Protein AF-A0A2V7FTS4-F1 (afdb_monomer_lite)

Radius of gyration: 14.46 Å; chains: 1; bounding box: 34×17×44 Å

Sequence (63 aa):
MSLDVRLPIGGFFTLLGLLLTGYGWATLGTPGTAPAGVPIDLVWGAALLVFGVAMLALARRAR

Secondary structure (DSSP, 8-state):
----THHHHHHHHHHHHHHHHHHHHHTTT-TTS-TTSS-HHHHHHHHHHHHHHHHHHHHHHH-

Foldseek 3Di:
DPDPPLVVQLVVLLVQLVVLLVVLVVCPPPPPCCPPVDSVSNVVSPVSNVVSVVSVVVVVVVD

pLDDT: mean 91.1, std 8.88, range [52.72, 98.44]

Structure (mmCIF, N/CA/C/O backbone):
data_AF-A0A2V7FTS4-F1
#
_entry.id   AF-A0A2V7FTS4-F1
#
loop_
_atom_site.group_PDB
_atom_site.id
_atom_site.type_symbol
_atom_site.label_atom_id
_atom_site.label_alt_id
_atom_site.label_comp_id
_atom_site.label_asym_id
_atom_site.label_entity_id
_atom_site.label_seq_id
_atom_site.pdbx_PDB_ins_code
_atom_site.Cartn_x
_atom_site.Cartn_y
_atom_site.Cartn_z
_atom_site.occupancy
_atom_site.B_iso_or_equiv
_atom_site.auth_seq_id
_atom_site.auth_comp_id
_atom_site.auth_asym_id
_atom_site.auth_atom_id
_atom_site.pdbx_PDB_model_num
ATOM 1 N N . MET A 1 1 ? -8.723 0.288 27.819 1.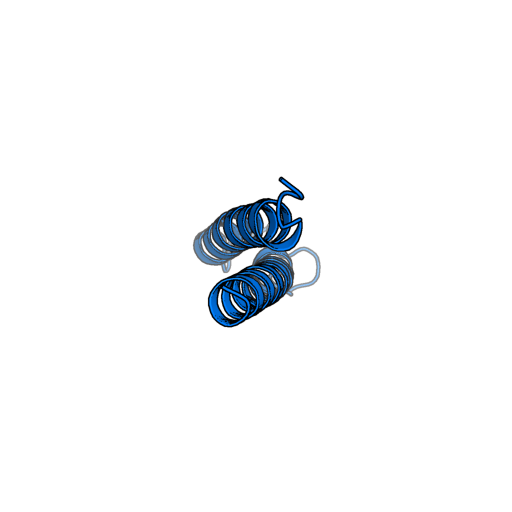00 52.72 1 MET A N 1
ATOM 2 C CA . MET A 1 1 ? -8.992 0.776 26.449 1.00 52.72 1 MET A CA 1
ATOM 3 C C . MET A 1 1 ? -8.287 -0.170 25.489 1.00 52.72 1 MET A C 1
ATOM 5 O O . MET A 1 1 ? -7.075 -0.081 25.358 1.00 52.72 1 MET A O 1
ATOM 9 N N . SER A 1 2 ? -8.993 -1.145 24.913 1.00 73.50 2 SER A N 1
ATOM 10 C CA . SER A 1 2 ? -8.417 -2.015 23.881 1.00 73.50 2 SER A CA 1
ATOM 11 C C . SER A 1 2 ? -8.209 -1.175 22.624 1.00 73.50 2 SER A C 1
ATOM 13 O O . SER A 1 2 ? -9.181 -0.738 22.009 1.00 73.50 2 SER A O 1
ATOM 15 N N . LEU A 1 3 ? -6.957 -0.870 22.293 1.00 76.12 3 LEU A N 1
ATOM 16 C CA . LEU A 1 3 ? -6.625 -0.156 21.067 1.00 76.12 3 LEU A CA 1
ATOM 17 C C . LEU A 1 3 ? -7.042 -1.045 19.891 1.00 76.12 3 LEU A C 1
ATOM 19 O O . LEU A 1 3 ? -6.614 -2.197 19.817 1.00 76.12 3 LEU A O 1
ATOM 23 N N . ASP A 1 4 ? -7.915 -0.543 19.015 1.00 87.12 4 ASP A N 1
ATOM 24 C CA . ASP A 1 4 ? -8.308 -1.292 17.825 1.00 87.12 4 ASP A CA 1
ATOM 25 C C . ASP A 1 4 ? -7.079 -1.454 16.928 1.00 87.12 4 ASP A C 1
ATOM 27 O O . ASP A 1 4 ? -6.619 -0.508 16.286 1.00 87.12 4 ASP A O 1
ATOM 31 N N . VAL A 1 5 ? -6.541 -2.672 16.912 1.00 89.56 5 VAL A N 1
ATOM 32 C CA . VAL A 1 5 ? -5.324 -3.060 16.191 1.00 89.56 5 VAL A CA 1
ATOM 33 C C . VAL A 1 5 ? -5.464 -2.813 14.683 1.00 89.56 5 VAL A C 1
ATOM 35 O O . VAL A 1 5 ? -4.466 -2.644 13.979 1.00 89.56 5 VAL A O 1
ATOM 38 N N . ARG A 1 6 ? -6.696 -2.694 14.174 1.00 91.88 6 ARG A N 1
ATOM 39 C CA . ARG A 1 6 ? -6.961 -2.364 12.771 1.00 91.88 6 ARG A CA 1
ATOM 40 C C . ARG A 1 6 ? -6.428 -0.993 12.374 1.00 91.88 6 ARG A C 1
ATOM 42 O O . ARG A 1 6 ? -6.032 -0.818 11.225 1.00 91.88 6 ARG A O 1
ATOM 49 N N . LEU A 1 7 ? -6.394 -0.040 13.306 1.00 93.50 7 LEU A N 1
ATOM 50 C CA . LEU A 1 7 ? -5.941 1.322 13.038 1.00 93.50 7 LEU A CA 1
ATOM 51 C C . LEU A 1 7 ? -4.423 1.398 12.763 1.00 93.50 7 LEU A C 1
ATOM 53 O O . LEU A 1 7 ? -4.060 1.885 11.691 1.00 93.50 7 LEU A O 1
ATOM 57 N N . PRO A 1 8 ? -3.524 0.899 13.643 1.00 94.88 8 PRO A N 1
ATOM 58 C CA . PRO A 1 8 ? -2.088 0.921 13.373 1.00 94.88 8 PRO A CA 1
ATOM 59 C C . PRO A 1 8 ? -1.698 0.012 12.202 1.00 94.88 8 PRO A C 1
ATOM 61 O O . PRO A 1 8 ? -0.892 0.424 11.370 1.00 94.88 8 PRO A O 1
ATOM 64 N N . ILE A 1 9 ? -2.297 -1.182 12.081 1.00 95.56 9 ILE A N 1
ATOM 65 C CA . ILE A 1 9 ? -1.995 -2.095 10.966 1.00 95.56 9 ILE A CA 1
ATOM 66 C C . ILE A 1 9 ? -2.461 -1.490 9.639 1.00 95.56 9 ILE A C 1
ATOM 68 O O . ILE A 1 9 ? -1.671 -1.375 8.704 1.00 95.56 9 ILE A O 1
ATOM 72 N N . GLY A 1 10 ? -3.717 -1.044 9.558 1.00 96.19 10 GLY A N 1
ATOM 73 C CA . GLY A 1 10 ? -4.257 -0.426 8.349 1.00 96.19 10 GLY A CA 1
ATOM 74 C C . GLY A 1 10 ? -3.473 0.820 7.939 1.00 96.19 10 GLY A C 1
ATOM 75 O O . GLY A 1 10 ? -3.181 0.997 6.757 1.00 96.19 10 GLY A O 1
ATOM 76 N N . GLY A 1 11 ? -3.062 1.646 8.906 1.00 96.50 11 GLY A N 1
ATOM 77 C CA . GLY A 1 11 ? -2.215 2.816 8.665 1.00 96.50 11 GLY A CA 1
ATOM 78 C C . GLY A 1 11 ? -0.851 2.452 8.079 1.00 96.50 11 GLY A C 1
ATOM 79 O O . GLY A 1 11 ? -0.454 3.023 7.064 1.00 96.50 11 GLY A O 1
ATOM 80 N N . PHE A 1 12 ? -0.166 1.468 8.665 1.00 97.69 12 PHE A N 1
ATOM 81 C CA . PHE A 1 12 ? 1.148 1.020 8.201 1.00 97.69 12 PHE A CA 1
ATOM 82 C C . PHE A 1 12 ? 1.102 0.453 6.777 1.00 97.69 12 PHE A C 1
ATOM 84 O O . PHE A 1 12 ? 1.868 0.887 5.916 1.00 97.69 12 PHE A O 1
ATOM 91 N N . PHE A 1 13 ? 0.159 -0.453 6.499 1.00 98.00 13 PHE A N 1
ATOM 92 C CA . PHE A 1 13 ? -0.007 -1.037 5.163 1.00 98.00 13 PHE A CA 1
ATOM 93 C C . PHE A 1 13 ? -0.416 0.001 4.114 1.00 98.00 13 PHE A C 1
ATOM 95 O O . PHE A 1 13 ? 0.081 -0.042 2.992 1.00 98.00 13 PHE A O 1
ATOM 102 N N . THR A 1 14 ? -1.263 0.967 4.482 1.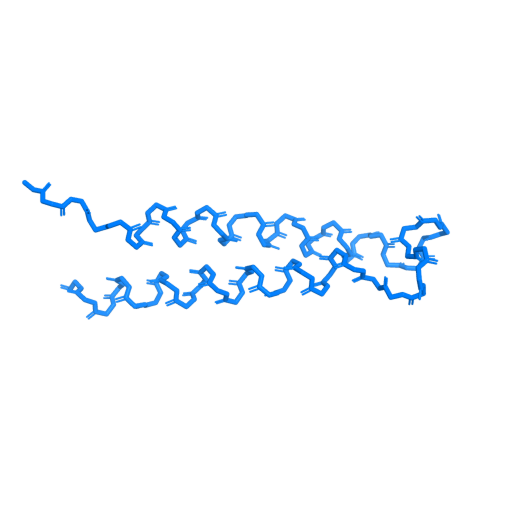00 98.25 14 THR A N 1
ATOM 103 C CA . THR A 1 14 ? -1.632 2.074 3.586 1.00 98.25 14 THR A CA 1
ATOM 104 C C . THR A 1 14 ? -0.415 2.932 3.251 1.00 98.25 14 THR A C 1
ATOM 106 O O . THR A 1 14 ? -0.202 3.248 2.085 1.00 98.25 14 THR A O 1
ATOM 109 N N . LEU A 1 15 ? 0.401 3.290 4.248 1.00 98.38 15 LEU A N 1
ATOM 110 C CA . LEU A 1 15 ? 1.585 4.126 4.048 1.00 98.38 15 LEU A CA 1
ATOM 111 C C . LEU A 1 15 ? 2.635 3.421 3.180 1.00 98.38 15 LEU A C 1
ATOM 113 O O . LEU A 1 15 ? 3.129 4.011 2.219 1.00 98.38 15 LEU A O 1
ATOM 117 N N . LEU A 1 16 ? 2.945 2.157 3.484 1.00 98.19 16 LEU A N 1
ATOM 118 C CA . LEU A 1 16 ? 3.878 1.364 2.681 1.00 98.19 16 LEU A CA 1
ATOM 119 C C . LEU A 1 16 ? 3.355 1.129 1.266 1.00 98.19 16 LEU A C 1
ATOM 121 O O . LEU A 1 16 ? 4.105 1.297 0.309 1.00 98.19 16 LEU A O 1
ATOM 125 N N . GLY A 1 17 ? 2.075 0.778 1.125 1.00 98.12 17 GLY A N 1
ATOM 126 C CA . GLY A 1 17 ? 1.442 0.596 -0.176 1.00 98.12 17 GLY A CA 1
ATOM 127 C C . GLY A 1 17 ? 1.478 1.873 -1.010 1.00 98.12 17 GLY A C 1
ATOM 128 O O . GLY A 1 17 ? 1.815 1.817 -2.189 1.00 98.12 17 GLY A O 1
ATOM 129 N N . LEU A 1 18 ? 1.220 3.033 -0.401 1.00 98.44 18 LEU A N 1
ATOM 130 C CA . LEU A 1 18 ? 1.300 4.331 -1.072 1.00 98.44 18 LEU A CA 1
ATOM 131 C C . LEU A 1 18 ? 2.726 4.637 -1.542 1.00 98.44 18 LEU A C 1
ATOM 133 O O . LEU A 1 18 ? 2.916 5.016 -2.697 1.00 98.44 18 LEU A O 1
ATOM 137 N N . LEU A 1 19 ? 3.721 4.443 -0.672 1.00 98.19 19 LEU A N 1
ATOM 138 C CA . LEU A 1 19 ? 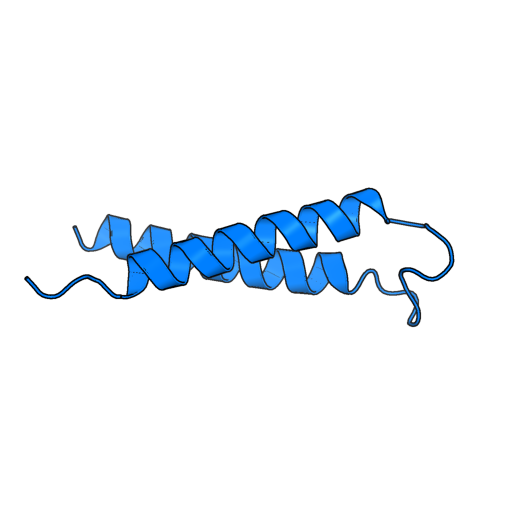5.124 4.689 -1.001 1.00 98.19 19 LEU A CA 1
ATOM 139 C C . LEU A 1 19 ? 5.606 3.759 -2.121 1.00 98.19 19 LEU A C 1
ATOM 141 O O . LEU A 1 19 ? 6.219 4.224 -3.078 1.00 98.19 19 LEU A O 1
ATOM 145 N N . LEU A 1 20 ? 5.299 2.464 -2.024 1.00 97.38 20 LEU A N 1
ATOM 146 C CA . LEU A 1 20 ? 5.734 1.462 -2.994 1.00 97.38 20 LEU A CA 1
ATOM 147 C C . LEU A 1 20 ? 5.017 1.622 -4.343 1.00 97.38 20 LEU A C 1
ATOM 149 O O . LEU A 1 20 ? 5.660 1.556 -5.387 1.00 97.38 20 LEU A O 1
ATOM 153 N N . THR A 1 21 ? 3.714 1.926 -4.332 1.00 97.69 21 THR A N 1
ATOM 154 C CA . THR A 1 21 ? 2.962 2.262 -5.556 1.00 97.69 21 THR A CA 1
ATOM 155 C C . THR A 1 21 ? 3.531 3.519 -6.207 1.00 97.69 21 THR A C 1
ATOM 157 O O . THR A 1 21 ? 3.733 3.542 -7.417 1.00 97.69 21 THR A O 1
ATOM 160 N N . GLY A 1 22 ? 3.819 4.556 -5.412 1.00 97.25 22 GLY A N 1
ATOM 161 C CA . GLY A 1 22 ? 4.424 5.796 -5.895 1.00 97.25 22 GLY A CA 1
ATOM 162 C C . GLY A 1 22 ? 5.815 5.572 -6.487 1.00 97.25 22 GLY A C 1
ATOM 163 O O . GLY A 1 22 ? 6.113 6.103 -7.555 1.00 97.25 22 GLY A O 1
ATOM 164 N N . TYR A 1 23 ? 6.635 4.739 -5.843 1.00 95.44 23 TYR A N 1
ATOM 165 C CA . TYR A 1 23 ? 7.939 4.335 -6.360 1.00 95.44 23 TYR A CA 1
ATOM 166 C C . TYR A 1 23 ? 7.810 3.581 -7.684 1.00 95.44 23 TYR A C 1
ATOM 168 O O . TYR A 1 23 ? 8.404 4.006 -8.669 1.00 95.44 23 TYR A O 1
ATOM 176 N N . GLY A 1 24 ? 6.998 2.521 -7.736 1.00 94.06 24 GLY A N 1
ATOM 177 C CA . GLY A 1 24 ? 6.805 1.745 -8.960 1.00 94.06 24 GLY A CA 1
ATOM 178 C C . GLY A 1 24 ? 6.237 2.589 -10.105 1.00 94.06 24 GLY A C 1
ATOM 179 O O . GLY A 1 24 ? 6.619 2.406 -11.258 1.00 94.06 24 GLY A O 1
ATOM 180 N N . TRP A 1 25 ? 5.363 3.554 -9.798 1.00 95.00 25 TRP A N 1
ATOM 181 C CA . TRP A 1 25 ? 4.862 4.519 -10.778 1.00 95.00 25 TRP A CA 1
ATOM 182 C C . TRP A 1 25 ? 5.969 5.440 -11.297 1.00 95.00 25 TRP A C 1
ATOM 184 O O . TRP A 1 25 ? 6.081 5.652 -12.502 1.00 95.00 25 TRP A O 1
ATOM 194 N N . ALA A 1 26 ? 6.813 5.964 -10.406 1.00 95.38 26 ALA A N 1
ATOM 195 C CA . ALA A 1 26 ? 7.934 6.826 -10.771 1.00 95.38 26 ALA A CA 1
ATOM 196 C C . ALA A 1 26 ? 9.034 6.090 -11.558 1.00 95.38 26 ALA A C 1
ATOM 198 O O . ALA A 1 26 ? 9.768 6.720 -12.316 1.00 95.38 26 ALA A O 1
ATOM 199 N N . THR A 1 27 ? 9.158 4.772 -11.389 1.00 92.25 27 THR A N 1
ATOM 200 C CA . THR A 1 27 ? 10.166 3.935 -12.056 1.00 92.25 27 THR A CA 1
ATOM 201 C C . THR A 1 27 ? 9.617 3.119 -13.225 1.00 92.25 27 THR A C 1
ATOM 203 O O . THR A 1 27 ? 10.303 2.225 -13.736 1.00 92.25 27 THR A O 1
ATOM 206 N N . LEU A 1 28 ? 8.396 3.422 -13.672 1.00 89.81 28 LEU A N 1
ATOM 207 C CA . LEU A 1 28 ? 7.749 2.715 -14.767 1.00 89.81 28 LEU A CA 1
ATOM 208 C C . LEU A 1 28 ? 8.543 2.893 -16.071 1.00 89.81 28 LEU A C 1
ATOM 210 O O . LEU A 1 28 ? 8.745 4.008 -16.546 1.00 89.81 28 LEU A O 1
ATOM 214 N N . GLY A 1 29 ? 8.981 1.783 -16.668 1.00 84.75 29 GLY A N 1
ATOM 215 C CA . GLY A 1 29 ? 9.754 1.798 -17.915 1.00 84.75 29 GLY A CA 1
ATOM 216 C C . GLY A 1 29 ? 11.244 2.113 -17.746 1.00 84.75 29 GLY A C 1
ATOM 217 O O . GLY A 1 29 ? 11.971 2.118 -18.740 1.00 84.75 29 GLY A O 1
ATOM 218 N N . THR A 1 30 ? 11.726 2.324 -16.517 1.00 87.25 30 THR A N 1
ATOM 219 C CA . THR A 1 30 ? 13.158 2.482 -16.250 1.00 87.25 30 THR A CA 1
ATOM 220 C C . THR A 1 30 ? 13.884 1.139 -16.438 1.00 87.25 30 THR A C 1
ATOM 222 O O . THR A 1 30 ? 13.463 0.120 -15.885 1.00 87.25 30 THR A O 1
ATOM 225 N N . PRO A 1 31 ? 14.993 1.085 -17.198 1.00 80.69 31 PRO A N 1
ATOM 226 C CA . PRO A 1 31 ? 15.777 -0.138 -17.334 1.00 80.69 31 PRO A CA 1
ATOM 227 C C . PRO A 1 31 ? 16.264 -0.642 -15.967 1.00 80.69 31 PRO A C 1
ATOM 229 O O . PRO A 1 31 ? 16.866 0.108 -15.202 1.00 80.69 31 PRO A O 1
ATOM 232 N N . GLY A 1 32 ? 16.010 -1.916 -15.659 1.00 78.75 32 GLY A N 1
ATOM 233 C CA . GLY A 1 32 ? 16.459 -2.567 -14.420 1.00 78.75 32 GLY A CA 1
ATOM 234 C C . GLY A 1 32 ? 15.474 -2.538 -13.244 1.00 78.75 32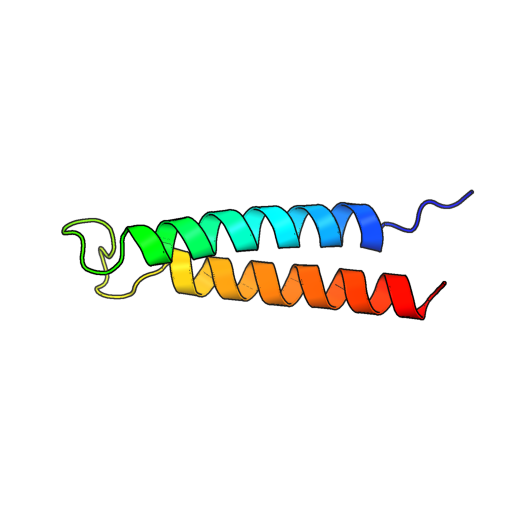 GLY A C 1
ATOM 235 O O . GLY A 1 32 ? 15.702 -3.250 -12.271 1.00 78.75 32 GLY A O 1
ATOM 236 N N . THR A 1 33 ? 14.362 -1.801 -13.329 1.00 79.56 33 THR A N 1
ATOM 237 C CA . THR A 1 33 ? 13.338 -1.739 -12.258 1.00 79.56 33 THR A CA 1
ATOM 238 C C . THR A 1 33 ? 12.209 -2.758 -12.441 1.00 79.56 33 THR A C 1
ATOM 240 O O . THR A 1 33 ? 11.428 -3.004 -11.529 1.00 79.56 33 THR A O 1
ATOM 243 N N . ALA A 1 34 ? 12.159 -3.426 -13.597 1.00 82.06 34 ALA A N 1
ATOM 244 C CA . ALA A 1 34 ? 11.264 -4.547 -13.875 1.00 82.06 34 ALA A CA 1
ATOM 245 C C . ALA A 1 34 ? 12.059 -5.761 -14.400 1.00 82.06 34 ALA A C 1
ATOM 247 O O . ALA A 1 34 ? 12.020 -6.047 -15.598 1.00 82.06 34 ALA A O 1
ATOM 248 N N . PRO A 1 35 ? 12.781 -6.504 -13.535 1.00 74.12 35 PRO A N 1
ATOM 249 C CA . PRO A 1 35 ? 13.641 -7.617 -13.962 1.00 74.12 35 PRO A CA 1
ATOM 250 C C . PRO A 1 35 ? 12.891 -8.731 -14.706 1.00 74.12 35 PRO A C 1
ATOM 252 O O . PRO A 1 35 ? 13.452 -9.381 -15.580 1.00 74.12 35 PRO A O 1
ATOM 255 N N . ALA A 1 36 ? 11.612 -8.933 -14.376 1.00 78.62 36 ALA A N 1
ATOM 256 C CA . ALA A 1 36 ? 10.730 -9.913 -15.013 1.00 78.62 36 ALA A CA 1
ATOM 257 C C . ALA A 1 36 ? 9.819 -9.299 -16.098 1.00 78.62 36 ALA A C 1
ATOM 259 O O . ALA A 1 36 ? 8.852 -9.932 -16.514 1.00 78.62 36 ALA A O 1
ATOM 260 N N . GLY A 1 37 ? 10.051 -8.041 -16.497 1.00 81.94 37 GLY A N 1
ATOM 261 C CA . GLY A 1 37 ? 9.157 -7.282 -17.385 1.00 81.94 37 GLY A CA 1
ATOM 262 C C . GLY A 1 37 ? 7.839 -6.840 -16.733 1.00 81.94 37 GLY A C 1
ATOM 263 O O . GLY A 1 37 ? 7.040 -6.149 -17.358 1.00 81.94 37 GLY A O 1
ATOM 264 N N . VAL A 1 38 ? 7.620 -7.202 -15.466 1.00 85.56 38 VAL A N 1
ATOM 265 C CA . VAL A 1 38 ? 6.462 -6.800 -14.666 1.00 85.56 38 VAL A CA 1
ATOM 266 C C . VAL A 1 38 ? 6.896 -5.716 -13.677 1.00 85.56 38 VAL A C 1
ATOM 268 O O . VAL A 1 38 ? 7.894 -5.919 -12.979 1.00 85.56 38 VAL A O 1
ATOM 271 N N . PRO A 1 39 ? 6.159 -4.595 -1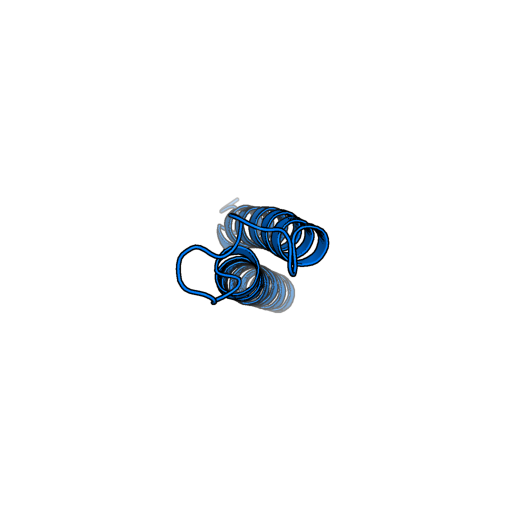3.564 1.00 90.62 39 PRO A N 1
ATOM 272 C CA . PRO A 1 39 ? 6.432 -3.566 -12.566 1.00 90.62 39 PRO A CA 1
ATOM 273 C C . PRO A 1 39 ? 5.991 -4.063 -11.179 1.00 90.62 39 PRO A C 1
ATOM 275 O O . PRO A 1 39 ? 4.902 -3.753 -10.693 1.00 90.62 39 PRO A O 1
ATOM 278 N N . ILE A 1 40 ? 6.824 -4.905 -10.563 1.00 92.12 40 ILE A N 1
ATOM 279 C CA . ILE A 1 40 ? 6.485 -5.664 -9.352 1.00 92.12 40 ILE A CA 1
ATOM 280 C C . ILE A 1 40 ? 6.170 -4.757 -8.156 1.00 92.12 40 ILE A C 1
ATOM 282 O O . ILE A 1 40 ? 5.255 -5.055 -7.386 1.00 92.12 40 ILE A O 1
ATOM 286 N N . ASP A 1 41 ? 6.855 -3.617 -8.064 1.00 94.00 41 ASP A N 1
ATOM 287 C CA . ASP A 1 41 ? 6.634 -2.609 -7.027 1.00 94.00 41 ASP A CA 1
ATOM 288 C C . ASP A 1 41 ? 5.239 -1.986 -7.137 1.00 94.00 41 ASP A C 1
ATOM 290 O O . ASP A 1 41 ? 4.561 -1.785 -6.135 1.00 94.00 41 ASP A O 1
ATOM 294 N N . LEU A 1 42 ? 4.739 -1.761 -8.355 1.00 94.25 42 LEU A N 1
ATOM 295 C CA . LEU A 1 42 ? 3.371 -1.282 -8.564 1.00 94.25 42 LEU A CA 1
ATOM 296 C C . LEU A 1 42 ? 2.328 -2.324 -8.187 1.00 94.25 42 LEU A C 1
ATOM 298 O O . LEU A 1 42 ? 1.332 -1.984 -7.553 1.00 94.25 42 LEU A O 1
ATOM 302 N N . VAL A 1 43 ? 2.549 -3.583 -8.567 1.00 95.19 43 VAL A N 1
ATOM 303 C CA . VAL A 1 43 ? 1.599 -4.670 -8.294 1.00 95.19 43 VAL A CA 1
ATOM 304 C C . VAL A 1 43 ? 1.460 -4.889 -6.788 1.00 95.19 43 VAL A C 1
ATOM 306 O O . VAL A 1 43 ? 0.347 -4.872 -6.257 1.00 95.19 43 VAL A O 1
ATOM 309 N N . TRP A 1 44 ? 2.580 -5.047 -6.080 1.00 96.56 44 TRP A N 1
ATOM 310 C CA . TRP A 1 44 ? 2.553 -5.243 -4.631 1.00 96.56 44 TRP A CA 1
ATOM 311 C C . TRP A 1 44 ? 2.223 -3.965 -3.870 1.00 96.56 44 TRP A C 1
ATOM 313 O O . TRP A 1 44 ? 1.504 -4.034 -2.875 1.00 96.56 44 TRP A O 1
ATOM 323 N N . GLY A 1 45 ? 2.660 -2.800 -4.349 1.00 97.56 45 GLY A N 1
ATOM 324 C CA . GLY A 1 45 ? 2.262 -1.511 -3.792 1.00 97.56 45 GLY A CA 1
ATOM 325 C C . GLY A 1 45 ? 0.745 -1.347 -3.799 1.00 97.56 45 GLY A C 1
ATOM 326 O O . GLY A 1 45 ? 0.155 -1.051 -2.757 1.00 97.56 45 GLY A O 1
ATOM 327 N N . ALA A 1 46 ? 0.104 -1.629 -4.937 1.00 97.56 46 ALA A N 1
ATOM 328 C CA . ALA A 1 46 ? -1.346 -1.566 -5.067 1.00 97.56 46 ALA A CA 1
ATOM 329 C C . ALA A 1 46 ? -2.043 -2.587 -4.154 1.00 97.56 46 ALA A C 1
ATOM 331 O O . ALA A 1 46 ? -3.007 -2.236 -3.473 1.00 97.56 46 ALA A O 1
ATOM 332 N N . ALA A 1 47 ? -1.540 -3.824 -4.076 1.00 98.12 47 ALA A N 1
ATOM 333 C CA . ALA A 1 47 ? -2.093 -4.850 -3.189 1.00 98.12 47 ALA A CA 1
ATOM 334 C C . ALA A 1 47 ? -2.038 -4.436 -1.704 1.00 98.12 47 ALA A C 1
ATOM 336 O O . ALA A 1 47 ? -3.042 -4.538 -0.992 1.00 98.12 47 ALA A O 1
ATOM 337 N N . LEU A 1 48 ? -0.893 -3.916 -1.243 1.00 98.19 48 LEU A N 1
ATOM 338 C CA . LEU A 1 48 ? -0.710 -3.417 0.126 1.00 98.19 48 LEU A CA 1
ATOM 339 C C . LEU A 1 48 ? -1.616 -2.214 0.413 1.00 98.19 48 LEU A C 1
ATOM 341 O O . LEU A 1 48 ? -2.222 -2.138 1.484 1.00 98.19 48 LEU A O 1
ATOM 345 N N . LEU A 1 49 ? -1.744 -1.300 -0.553 1.00 98.25 49 LEU A N 1
ATOM 346 C CA . LEU A 1 49 ? -2.585 -0.114 -0.429 1.00 98.25 49 LEU A CA 1
ATOM 347 C C . LEU A 1 49 ? -4.066 -0.491 -0.308 1.00 98.25 49 LEU A C 1
ATOM 349 O O . LEU A 1 49 ? -4.745 -0.008 0.598 1.00 98.25 49 LEU A O 1
ATOM 353 N N . VAL A 1 50 ? -4.556 -1.393 -1.165 1.00 98.44 50 VAL A N 1
ATOM 354 C CA . VAL A 1 50 ? -5.935 -1.910 -1.104 1.00 98.44 50 VAL A CA 1
ATOM 355 C C . VAL A 1 50 ? -6.200 -2.576 0.245 1.00 98.44 50 VAL A C 1
ATOM 357 O O . VAL A 1 50 ? -7.216 -2.288 0.880 1.00 98.44 50 VAL A O 1
ATOM 360 N N . PHE A 1 51 ? -5.276 -3.415 0.721 1.00 98.12 51 PHE A N 1
ATOM 361 C CA . PHE A 1 51 ? -5.401 -4.074 2.021 1.00 98.12 51 PH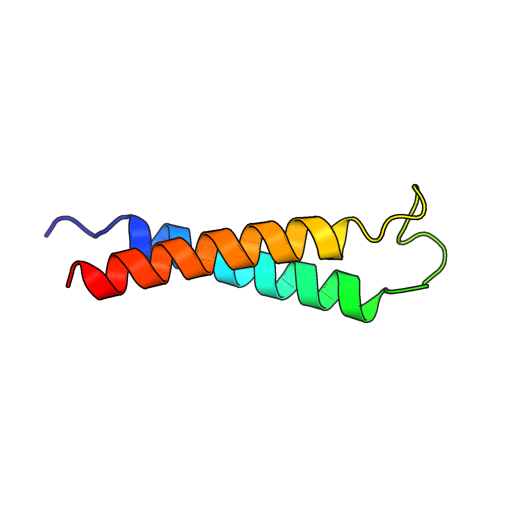E A CA 1
ATOM 362 C C . PHE A 1 51 ? -5.456 -3.068 3.184 1.00 98.12 51 PHE A C 1
ATOM 364 O O . PHE A 1 51 ? -6.355 -3.138 4.028 1.00 98.12 51 PHE A O 1
ATOM 371 N N . GLY A 1 52 ? -4.532 -2.103 3.215 1.00 97.56 52 GLY A N 1
ATOM 372 C CA . GLY A 1 52 ? -4.476 -1.075 4.253 1.00 97.56 52 GLY A CA 1
ATOM 373 C C . GLY A 1 52 ? -5.734 -0.205 4.287 1.00 97.56 52 GLY A C 1
ATOM 374 O O . GLY A 1 52 ? -6.338 -0.020 5.349 1.00 97.56 52 GLY A O 1
ATOM 375 N N . VAL A 1 53 ? -6.190 0.260 3.120 1.00 97.75 53 VAL A N 1
ATOM 376 C CA . VAL A 1 53 ? -7.414 1.064 2.989 1.00 97.75 53 VAL A CA 1
ATOM 377 C C . VAL A 1 53 ? -8.644 0.264 3.420 1.00 97.75 53 VAL A C 1
ATOM 379 O O . VAL A 1 53 ? -9.484 0.801 4.146 1.00 97.75 53 VAL A O 1
ATOM 382 N N . ALA A 1 54 ? -8.739 -1.017 3.050 1.00 97.25 54 ALA A N 1
ATOM 383 C CA . ALA A 1 54 ? -9.833 -1.888 3.474 1.00 97.25 54 ALA A CA 1
ATOM 384 C C . ALA A 1 54 ? -9.868 -2.065 5.003 1.00 97.25 54 ALA A C 1
ATOM 386 O O . ALA A 1 54 ? -10.936 -1.944 5.611 1.00 97.25 54 ALA A O 1
ATOM 387 N N . MET A 1 55 ? -8.717 -2.271 5.654 1.00 95.44 55 MET A N 1
ATOM 388 C CA . MET A 1 55 ? -8.647 -2.321 7.121 1.00 95.44 55 MET A CA 1
ATOM 389 C C . MET A 1 55 ? -9.095 -1.012 7.770 1.00 95.44 55 MET A C 1
ATOM 391 O O . MET A 1 55 ? -9.885 -1.041 8.716 1.00 95.44 55 MET A O 1
ATOM 395 N N . LEU A 1 56 ? -8.624 0.130 7.263 1.00 95.50 56 LEU A N 1
ATOM 396 C CA . LEU A 1 56 ? -9.011 1.441 7.787 1.00 95.50 56 LEU A CA 1
ATOM 397 C C . LEU A 1 56 ? -10.505 1.717 7.581 1.00 95.50 56 LEU A C 1
ATOM 399 O O . LEU A 1 56 ? -11.143 2.306 8.452 1.00 95.50 56 LEU A O 1
ATOM 403 N N . ALA A 1 57 ? -11.085 1.279 6.462 1.00 95.31 57 ALA A N 1
ATOM 404 C CA . ALA A 1 57 ? -12.521 1.373 6.215 1.00 95.31 57 ALA A CA 1
ATOM 405 C C . ALA A 1 57 ? -13.326 0.539 7.227 1.00 95.31 57 ALA A C 1
ATOM 407 O O . ALA A 1 57 ? -14.309 1.028 7.784 1.00 95.31 57 ALA A O 1
ATOM 408 N N . LEU A 1 58 ? -12.878 -0.685 7.529 1.00 93.12 58 LEU A N 1
ATOM 409 C CA . LEU A 1 58 ? -13.501 -1.533 8.550 1.00 93.12 58 LEU A CA 1
ATOM 410 C C . LEU A 1 58 ? -13.371 -0.939 9.960 1.00 93.12 58 LEU A C 1
ATOM 412 O O . LEU A 1 58 ? -14.337 -0.981 10.715 1.00 93.12 58 LEU A O 1
ATOM 416 N N . ALA A 1 59 ? -12.217 -0.357 10.301 1.00 91.19 59 ALA A N 1
ATOM 417 C CA . ALA A 1 59 ? -12.004 0.313 11.586 1.00 91.19 59 ALA A CA 1
ATOM 418 C C . ALA A 1 59 ? -12.920 1.538 11.753 1.00 91.19 59 ALA A C 1
ATOM 420 O O . ALA A 1 59 ? -13.497 1.745 12.816 1.00 91.19 59 ALA A O 1
ATOM 421 N N . ARG A 1 60 ? -13.105 2.329 10.685 1.00 89.50 60 ARG A N 1
ATOM 422 C CA . ARG A 1 60 ? -14.045 3.464 10.679 1.00 89.50 60 ARG A CA 1
ATOM 423 C C . ARG A 1 60 ? -15.498 3.023 10.819 1.00 89.50 60 ARG A C 1
ATOM 425 O O . ARG A 1 60 ? -16.261 3.727 11.457 1.00 89.50 60 ARG A O 1
ATOM 432 N N . ARG A 1 61 ? -15.876 1.883 10.232 1.00 88.06 61 ARG A N 1
ATOM 433 C CA . ARG A 1 61 ? -17.240 1.338 10.331 1.00 88.06 61 ARG A CA 1
ATOM 434 C C . ARG A 1 61 ? -17.555 0.750 11.712 1.00 88.06 61 ARG A C 1
ATOM 436 O O . ARG A 1 61 ? -18.723 0.629 12.055 1.00 88.06 61 ARG A O 1
ATOM 443 N N . ALA A 1 62 ? -16.537 0.336 12.465 1.00 78.62 62 ALA A N 1
ATOM 444 C CA . ALA A 1 62 ? -16.689 -0.271 13.787 1.00 78.62 62 ALA A CA 1
ATOM 445 C C . ALA A 1 62 ? -16.784 0.750 14.938 1.00 78.62 62 ALA A C 1
ATOM 447 O O . ALA A 1 62 ? -17.103 0.358 16.060 1.00 78.62 62 ALA A O 1
ATOM 448 N N . ARG A 1 63 ? -16.472 2.022 14.670 1.00 70.50 63 ARG A N 1
ATOM 449 C CA . ARG A 1 63 ? -16.551 3.140 15.616 1.00 70.50 63 ARG A CA 1
ATOM 450 C C . ARG A 1 63 ? -17.888 3.858 15.482 1.00 70.50 63 ARG A C 1
ATOM 452 O O . ARG A 1 63 ? -18.395 4.280 16.542 1.00 70.50 63 ARG A O 1
#